Protein AF-A0A1N7G4D9-F1 (afdb_monomer_lite)

Organism: NCBI:txid1122245

Foldseek 3Di:
DKWAFCDFDDDPDGDDHRDIDDDPDPVVVVVCVVVVGIGHDPPDDDDDDDDD

pLDDT: mean 79.93, std 15.81, range [39.81, 92.94]

Sequence (52 aa):
MQYIVKRQHYGDKQYYAGDIRIVQDDFIAKKLKELGLIADKPSKTTKTKADA

Radius of gyration: 11.42 Å; chains: 1; bounding box: 20×32×22 Å

Structure (mmCIF, N/CA/C/O backbone):
data_AF-A0A1N7G4D9-F1
#
_entry.id   AF-A0A1N7G4D9-F1
#
loop_
_atom_site.group_PDB
_atom_site.id
_atom_site.type_symbol
_atom_site.label_atom_id
_atom_site.label_alt_id
_atom_site.label_comp_id
_atom_site.label_asym_id
_atom_site.label_entity_id
_atom_site.label_seq_id
_atom_site.pdbx_PDB_ins_code
_atom_site.Cartn_x
_atom_site.Cartn_y
_atom_site.Cartn_z
_atom_site.occupancy
_atom_site.B_iso_or_equiv
_atom_site.auth_seq_id
_atom_site.auth_comp_id
_atom_site.auth_asym_id
_atom_site.auth_atom_id
_atom_site.pdbx_PDB_model_num
ATOM 1 N N . MET A 1 1 ? 2.341 -0.228 10.282 1.00 84.81 1 MET A N 1
ATOM 2 C CA . MET A 1 1 ? 1.325 -1.302 10.196 1.00 84.81 1 MET A CA 1
ATOM 3 C C . MET A 1 1 ? 1.581 -2.194 8.978 1.00 84.81 1 MET A C 1
ATOM 5 O O . MET A 1 1 ? 2.215 -1.738 8.031 1.00 84.81 1 MET A O 1
ATOM 9 N N . GLN A 1 2 ? 1.170 -3.467 9.018 1.00 86.94 2 GLN A N 1
ATOM 10 C CA . GLN A 1 2 ? 1.393 -4.447 7.938 1.00 86.94 2 GLN A CA 1
ATOM 11 C C . GLN A 1 2 ? 0.112 -4.677 7.131 1.00 86.94 2 GLN A C 1
ATOM 13 O O . GLN A 1 2 ? -0.931 -4.980 7.708 1.00 86.94 2 GLN A O 1
ATOM 18 N N . TYR A 1 3 ? 0.216 -4.604 5.807 1.00 89.44 3 TYR A N 1
ATOM 19 C CA . TYR A 1 3 ? -0.905 -4.753 4.880 1.00 89.44 3 TYR A CA 1
ATOM 20 C C . TYR A 1 3 ? -0.564 -5.733 3.767 1.00 89.44 3 TYR A C 1
ATOM 22 O O . TYR A 1 3 ? 0.592 -5.822 3.364 1.00 89.44 3 TYR A O 1
ATOM 30 N N . ILE A 1 4 ? -1.564 -6.439 3.244 1.00 90.94 4 ILE A N 1
ATOM 31 C CA . ILE A 1 4 ? -1.404 -7.243 2.033 1.00 90.94 4 ILE A CA 1
ATOM 32 C C . ILE A 1 4 ? -1.574 -6.355 0.810 1.00 90.94 4 ILE A C 1
ATOM 34 O O . ILE A 1 4 ? -2.556 -5.624 0.691 1.00 90.94 4 ILE A O 1
ATOM 38 N N . VAL A 1 5 ? -0.635 -6.455 -0.120 1.00 91.00 5 VAL A N 1
ATOM 39 C CA . VAL A 1 5 ? -0.708 -5.813 -1.427 1.00 91.00 5 VAL A CA 1
ATOM 40 C C . VAL A 1 5 ? -1.754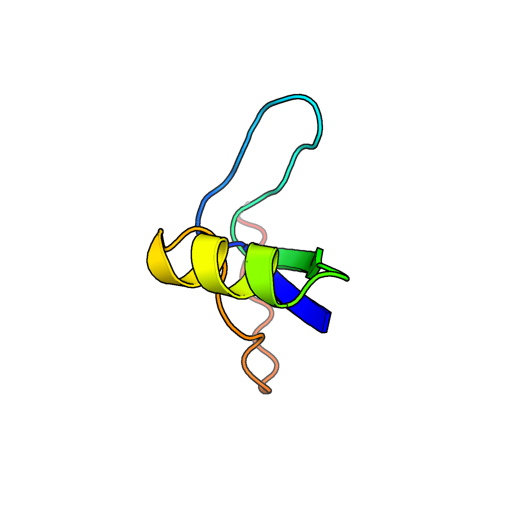 -6.538 -2.265 1.00 91.00 5 VAL A C 1
ATOM 42 O O . VAL A 1 5 ? -1.662 -7.738 -2.506 1.00 91.00 5 VAL A O 1
ATOM 45 N N . LYS A 1 6 ? -2.780 -5.814 -2.704 1.00 90.38 6 LYS A N 1
ATOM 46 C CA . LYS A 1 6 ? -3.838 -6.342 -3.575 1.00 90.38 6 LYS A CA 1
ATOM 47 C C . LYS A 1 6 ? -3.496 -6.168 -5.046 1.00 90.38 6 LYS A C 1
ATOM 49 O O . LYS A 1 6 ? -3.833 -7.028 -5.852 1.00 90.38 6 LYS A O 1
ATOM 54 N N . ARG A 1 7 ? -2.811 -5.075 -5.387 1.00 86.75 7 ARG A N 1
ATOM 55 C CA . ARG A 1 7 ? -2.423 -4.756 -6.759 1.00 86.75 7 ARG A CA 1
ATOM 56 C C . ARG A 1 7 ? -0.913 -4.641 -6.864 1.00 86.75 7 ARG A C 1
ATOM 58 O O . ARG A 1 7 ? -0.308 -3.823 -6.174 1.00 86.75 7 ARG A O 1
ATOM 65 N N . GLN A 1 8 ? -0.334 -5.451 -7.744 1.00 88.62 8 GLN A N 1
ATOM 66 C CA . GLN A 1 8 ? 1.093 -5.397 -8.030 1.00 88.62 8 GLN A CA 1
ATOM 67 C C . GLN A 1 8 ? 1.487 -4.029 -8.592 1.00 88.62 8 GLN A C 1
ATOM 69 O O . GLN A 1 8 ? 0.729 -3.407 -9.343 1.00 88.62 8 GLN A O 1
ATOM 74 N N . HIS A 1 9 ? 2.673 -3.569 -8.219 1.00 84.88 9 HIS A N 1
ATOM 75 C CA . HIS A 1 9 ? 3.227 -2.307 -8.680 1.00 84.88 9 HIS A CA 1
ATOM 76 C C . HIS A 1 9 ? 4.679 -2.520 -9.090 1.00 84.88 9 HIS A C 1
ATOM 78 O O . HIS A 1 9 ? 5.475 -3.054 -8.315 1.00 84.88 9 HIS A O 1
ATOM 84 N N . TYR A 1 10 ? 4.996 -2.092 -10.311 1.00 80.75 10 TYR A N 1
ATOM 85 C CA . TYR A 1 10 ? 6.336 -2.116 -10.882 1.00 80.75 10 TYR A CA 1
ATOM 86 C C . TYR A 1 10 ? 6.762 -0.664 -11.083 1.00 80.75 10 TYR A C 1
ATOM 88 O O . TYR A 1 10 ? 6.102 0.085 -11.801 1.00 80.75 10 TYR A O 1
ATOM 96 N N . GLY A 1 11 ? 7.805 -0.257 -10.371 1.00 80.06 11 GLY A N 1
ATOM 97 C CA . GLY A 1 11 ? 8.284 1.118 -10.278 1.00 80.06 11 GLY A CA 1
ATOM 98 C C . GLY A 1 11 ? 9.447 1.174 -9.291 1.00 80.06 11 GLY A C 1
ATOM 99 O O . GLY A 1 11 ? 10.112 0.162 -9.078 1.00 80.06 11 GLY A O 1
ATOM 100 N N . ASP A 1 12 ? 9.640 2.309 -8.622 1.00 78.88 12 ASP A N 1
ATOM 101 C CA . ASP A 1 12 ? 10.752 2.514 -7.673 1.00 78.88 12 ASP A CA 1
ATOM 102 C C . ASP A 1 12 ? 10.782 1.499 -6.523 1.00 78.88 12 ASP A C 1
ATOM 104 O O . ASP A 1 12 ? 11.833 1.188 -5.963 1.00 78.88 12 ASP A O 1
ATOM 108 N N . LYS A 1 13 ? 9.609 0.985 -6.144 1.00 76.69 13 LYS A N 1
ATOM 109 C CA . LYS A 1 13 ? 9.479 -0.122 -5.201 1.00 76.69 13 LYS A CA 1
ATOM 110 C C . LYS A 1 13 ? 8.565 -1.169 -5.798 1.00 76.69 13 LYS A C 1
ATOM 112 O O . LYS A 1 13 ? 7.373 -0.926 -5.991 1.00 76.69 13 LYS A O 1
ATOM 117 N N . GLN A 1 14 ? 9.146 -2.328 -6.068 1.00 84.69 14 GLN A N 1
ATOM 118 C CA . GLN A 1 14 ? 8.424 -3.469 -6.588 1.00 84.69 14 GLN A CA 1
ATOM 119 C C . GLN A 1 14 ? 7.626 -4.135 -5.467 1.00 84.69 14 GLN A C 1
ATOM 121 O O . GLN A 1 14 ? 8.174 -4.488 -4.424 1.00 84.69 14 GLN A O 1
ATOM 126 N N . TYR A 1 15 ? 6.325 -4.291 -5.694 1.00 86.44 15 TYR A N 1
ATOM 127 C CA . TYR A 1 15 ? 5.426 -5.003 -4.793 1.00 86.44 15 TYR A CA 1
ATOM 128 C C . TYR A 1 15 ? 4.632 -6.029 -5.589 1.00 86.44 15 TYR A C 1
ATOM 130 O O . TYR A 1 15 ? 3.993 -5.670 -6.583 1.00 86.44 15 TYR A O 1
ATOM 138 N N . TYR A 1 16 ? 4.626 -7.279 -5.135 1.00 85.06 16 TYR A N 1
ATOM 139 C CA . TYR A 1 16 ? 3.809 -8.323 -5.739 1.00 85.06 16 TYR A CA 1
ATOM 140 C C . TYR A 1 16 ? 2.448 -8.408 -5.052 1.00 85.06 16 TYR A C 1
ATOM 142 O O . TYR A 1 16 ? 2.309 -8.142 -3.858 1.00 85.06 16 TYR A O 1
ATOM 150 N N . ALA A 1 17 ? 1.413 -8.762 -5.812 1.00 87.19 17 ALA A N 1
ATOM 151 C CA . ALA A 1 17 ? 0.116 -9.046 -5.217 1.00 87.19 17 ALA A CA 1
ATOM 152 C C . ALA A 1 17 ? 0.241 -10.251 -4.266 1.00 87.19 17 ALA A C 1
ATOM 154 O O . ALA A 1 17 ? 0.812 -11.274 -4.627 1.00 87.19 17 ALA A O 1
ATOM 155 N N . GLY A 1 18 ? -0.285 -10.119 -3.049 1.00 85.69 18 GLY A N 1
ATOM 156 C CA . GLY A 1 18 ? -0.154 -11.110 -1.978 1.00 85.69 18 GLY A CA 1
ATOM 157 C C . GLY A 1 18 ? 0.977 -10.828 -0.985 1.00 85.69 18 GLY A C 1
ATOM 158 O O . GLY A 1 18 ? 0.921 -11.341 0.134 1.00 85.69 18 GLY A O 1
ATOM 159 N N . ASP A 1 19 ? 1.941 -9.969 -1.328 1.00 87.38 19 ASP A N 1
ATOM 160 C CA . ASP A 1 19 ? 3.032 -9.620 -0.417 1.00 87.38 19 ASP A CA 1
ATOM 161 C C . ASP A 1 19 ? 2.572 -8.753 0.750 1.00 87.38 19 ASP A C 1
ATOM 163 O O . ASP A 1 19 ? 1.572 -8.031 0.687 1.00 87.38 19 ASP A O 1
ATOM 167 N N . ILE A 1 20 ? 3.362 -8.782 1.822 1.00 88.56 20 ILE A N 1
ATOM 168 C CA . ILE A 1 20 ? 3.163 -7.918 2.980 1.00 88.56 20 ILE A CA 1
ATOM 169 C C . ILE A 1 20 ? 3.981 -6.642 2.803 1.00 88.56 20 ILE A C 1
ATOM 171 O O . ILE A 1 20 ? 5.209 -6.662 2.791 1.00 88.56 20 ILE A O 1
ATOM 175 N N . ARG A 1 21 ? 3.289 -5.505 2.756 1.00 85.81 21 ARG A N 1
ATOM 176 C CA . ARG A 1 21 ? 3.884 -4.171 2.769 1.00 85.81 21 ARG A CA 1
ATOM 177 C C . ARG A 1 21 ? 3.729 -3.535 4.144 1.00 85.81 21 ARG A C 1
ATOM 179 O O . ARG A 1 21 ? 2.638 -3.502 4.713 1.00 85.81 21 ARG A O 1
ATOM 186 N N . ILE A 1 22 ? 4.819 -2.973 4.657 1.00 88.62 22 ILE A N 1
ATOM 187 C CA . ILE A 1 22 ? 4.794 -2.145 5.864 1.00 88.62 22 ILE A CA 1
ATOM 188 C C . ILE A 1 22 ? 4.529 -0.702 5.441 1.00 88.62 22 ILE A C 1
ATOM 190 O O . ILE A 1 22 ? 5.303 -0.115 4.686 1.00 88.62 22 ILE A O 1
ATOM 194 N N . VAL A 1 23 ? 3.437 -0.128 5.933 1.00 88.12 23 VAL A N 1
ATOM 195 C CA . VAL A 1 23 ? 3.134 1.299 5.787 1.00 88.12 23 VAL A CA 1
ATOM 196 C C . VAL A 1 23 ? 3.149 1.898 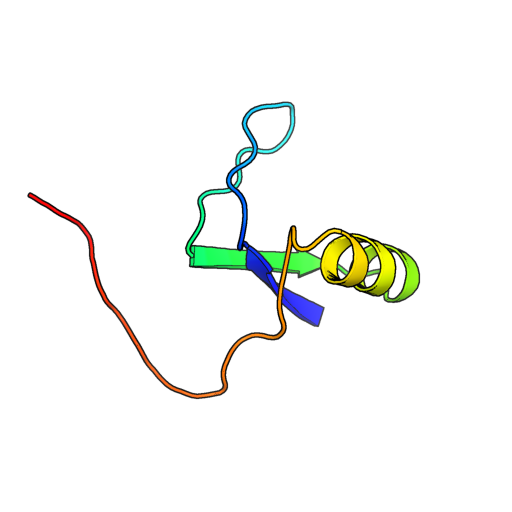7.187 1.00 88.12 23 VAL A C 1
ATOM 198 O O . VAL A 1 23 ? 2.445 1.416 8.074 1.00 88.12 23 VAL A O 1
ATOM 201 N N . GLN A 1 24 ? 4.028 2.871 7.418 1.00 88.12 24 GLN A N 1
ATOM 202 C CA . GLN A 1 24 ? 4.181 3.513 8.731 1.00 88.12 24 GLN A CA 1
ATOM 203 C C . GLN A 1 24 ? 3.148 4.621 8.961 1.00 88.12 24 GLN A C 1
ATOM 205 O O . GLN A 1 24 ? 2.858 4.942 10.103 1.00 88.12 24 GLN A O 1
ATOM 210 N N . ASP A 1 25 ? 2.584 5.155 7.880 1.00 91.81 25 ASP A N 1
ATOM 211 C CA . ASP A 1 25 ? 1.653 6.276 7.895 1.00 91.81 25 ASP A CA 1
ATOM 212 C C . ASP A 1 25 ? 0.208 5.791 7.683 1.00 91.81 25 ASP A C 1
ATOM 214 O O . ASP A 1 25 ? -0.123 5.197 6.649 1.00 91.81 25 ASP A O 1
ATOM 218 N N . ASP A 1 26 ? -0.652 6.046 8.669 1.00 89.12 26 ASP A N 1
ATOM 219 C CA . ASP A 1 26 ? -2.069 5.673 8.652 1.00 89.12 26 ASP A CA 1
ATOM 220 C C . ASP A 1 26 ? -2.875 6.387 7.561 1.00 89.12 26 ASP A C 1
ATOM 222 O O . ASP A 1 26 ? -3.776 5.793 6.961 1.00 89.12 26 ASP A O 1
ATOM 226 N N . PHE A 1 27 ? -2.546 7.643 7.253 1.00 91.25 27 PHE A N 1
ATOM 227 C CA . PHE A 1 27 ? -3.227 8.406 6.212 1.00 91.25 27 PHE A CA 1
ATOM 228 C C . PHE A 1 27 ? -2.922 7.828 4.829 1.00 91.25 27 PHE A C 1
ATOM 230 O O . PHE A 1 27 ? -3.829 7.620 4.015 1.00 91.25 27 PHE A O 1
ATOM 237 N N . ILE A 1 28 ? -1.653 7.490 4.580 1.00 89.75 28 ILE A N 1
ATOM 238 C CA . ILE A 1 28 ? -1.244 6.806 3.349 1.00 89.75 28 ILE A CA 1
ATOM 239 C C . ILE A 1 2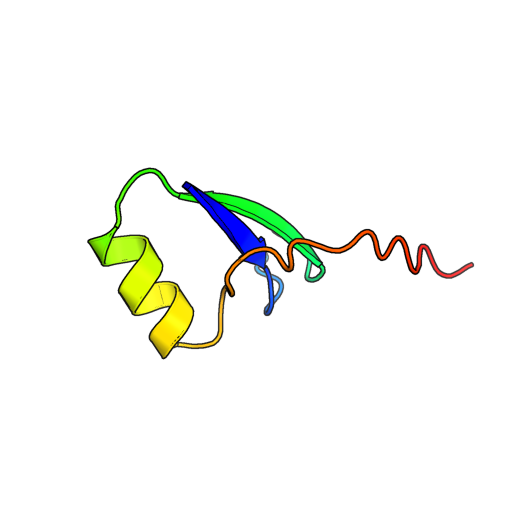8 ? -1.903 5.428 3.272 1.00 89.75 28 ILE A C 1
ATOM 241 O O . ILE A 1 28 ? -2.443 5.064 2.227 1.00 89.75 28 ILE A O 1
ATOM 245 N N . ALA A 1 29 ? -1.902 4.667 4.370 1.00 89.56 29 ALA A N 1
ATOM 246 C CA . ALA A 1 29 ? -2.532 3.355 4.405 1.00 89.56 29 ALA A CA 1
ATOM 247 C C . ALA A 1 29 ? -4.029 3.432 4.072 1.00 89.56 29 ALA A C 1
ATOM 249 O O . ALA A 1 29 ? -4.511 2.638 3.265 1.00 89.56 29 ALA A O 1
ATOM 250 N N . LYS A 1 30 ? -4.752 4.415 4.622 1.00 92.38 30 LYS A N 1
ATOM 251 C CA . LYS A 1 30 ? -6.176 4.629 4.337 1.00 92.38 30 LYS A CA 1
ATOM 252 C C . LYS A 1 30 ? -6.427 4.903 2.855 1.00 92.38 30 LYS A C 1
ATOM 254 O O . LYS A 1 30 ? -7.229 4.196 2.254 1.00 92.38 30 LYS A O 1
ATOM 259 N N . LYS A 1 31 ? -5.684 5.829 2.238 1.00 92.94 31 LYS A N 1
ATOM 260 C CA . LYS A 1 31 ? -5.810 6.104 0.795 1.00 92.94 31 LYS A CA 1
ATOM 261 C C . LYS A 1 31 ? -5.522 4.872 -0.057 1.00 92.94 31 LYS A C 1
ATOM 263 O O . LYS A 1 31 ? -6.247 4.585 -1.002 1.00 92.94 31 LYS A O 1
ATOM 268 N N . LEU A 1 32 ? -4.471 4.122 0.273 1.00 89.75 32 LEU A N 1
ATOM 269 C CA . LEU A 1 32 ? -4.122 2.904 -0.460 1.00 89.75 32 LEU A CA 1
ATOM 270 C C . LEU A 1 32 ? -5.206 1.820 -0.325 1.00 89.75 32 LEU A C 1
ATOM 272 O O . LEU A 1 32 ? -5.433 1.079 -1.281 1.00 89.75 32 LEU A O 1
ATOM 276 N N . LYS A 1 33 ? -5.889 1.734 0.823 1.00 90.75 33 LYS A N 1
ATOM 277 C CA . LYS A 1 33 ? -7.056 0.856 1.006 1.00 90.75 33 LYS A CA 1
ATOM 278 C C . LYS A 1 33 ? -8.262 1.329 0.196 1.00 90.75 33 LYS A C 1
ATOM 280 O O . LYS A 1 33 ? -8.872 0.514 -0.486 1.00 90.75 33 LYS A O 1
ATOM 285 N N . GLU A 1 34 ? -8.578 2.625 0.231 1.00 92.56 34 GLU A N 1
ATOM 286 C CA . GLU A 1 34 ? -9.687 3.226 -0.533 1.00 92.56 34 GLU A CA 1
ATOM 287 C C . GLU A 1 34 ? -9.504 3.045 -2.047 1.00 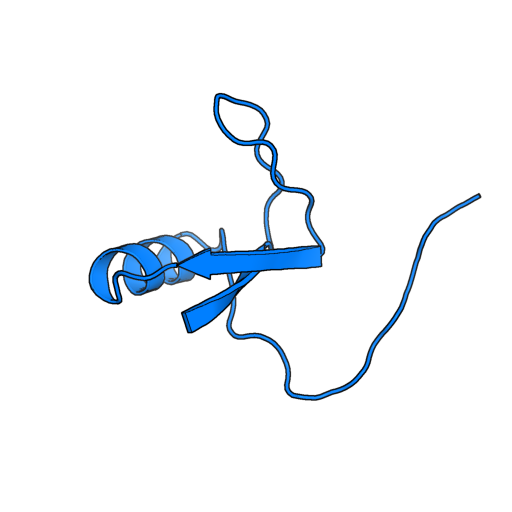92.56 34 GLU A C 1
ATOM 289 O O . GLU A 1 34 ? -10.465 2.803 -2.769 1.00 92.56 34 GLU A O 1
ATOM 294 N N . LEU A 1 35 ? -8.257 3.075 -2.522 1.00 90.00 35 LEU A N 1
ATOM 295 C CA . LEU A 1 35 ? -7.893 2.798 -3.915 1.00 90.00 35 LEU A CA 1
ATOM 296 C C . LEU A 1 35 ? -7.839 1.295 -4.258 1.00 90.00 35 LEU A C 1
ATOM 298 O O . LEU A 1 35 ? -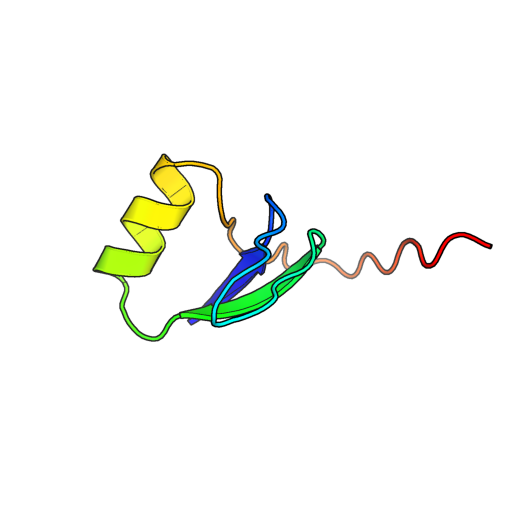7.542 0.941 -5.400 1.00 90.00 35 LEU A O 1
ATOM 302 N N . GLY A 1 36 ? -8.057 0.400 -3.288 1.00 89.31 36 GLY A N 1
ATOM 303 C CA . GLY A 1 36 ? -7.977 -1.051 -3.480 1.00 89.31 36 GLY A CA 1
ATOM 304 C C . GLY A 1 36 ? -6.563 -1.580 -3.759 1.00 89.31 36 GLY A C 1
ATOM 305 O O . GLY A 1 36 ? -6.408 -2.674 -4.301 1.00 89.31 36 GLY A O 1
ATOM 306 N N . LEU A 1 37 ? -5.520 -0.818 -3.415 1.00 89.88 37 LEU A N 1
ATOM 307 C CA . LEU A 1 37 ? -4.115 -1.183 -3.640 1.00 89.88 37 LEU A CA 1
ATOM 308 C C . LEU A 1 37 ? -3.575 -2.102 -2.543 1.00 89.88 37 LEU A C 1
ATOM 310 O O . LEU A 1 37 ? -2.768 -2.991 -2.823 1.00 89.88 37 LEU A O 1
ATOM 314 N N . ILE A 1 38 ? -4.020 -1.899 -1.301 1.00 91.50 38 ILE A N 1
ATOM 315 C CA . ILE A 1 38 ? -3.654 -2.719 -0.142 1.00 91.50 38 ILE A CA 1
ATOM 316 C C . ILE A 1 38 ? -4.894 -3.075 0.683 1.00 91.50 38 ILE A C 1
ATOM 318 O O . ILE A 1 38 ? -5.914 -2.396 0.611 1.00 91.50 38 ILE A O 1
ATOM 322 N N . ALA A 1 39 ? -4.796 -4.115 1.501 1.00 90.19 39 ALA A N 1
ATOM 323 C CA . ALA A 1 39 ? -5.824 -4.516 2.454 1.00 90.19 39 ALA A CA 1
ATOM 324 C C . ALA A 1 39 ? -5.196 -4.886 3.800 1.00 90.19 39 ALA A C 1
ATOM 326 O O . ALA A 1 39 ? -4.009 -5.208 3.876 1.00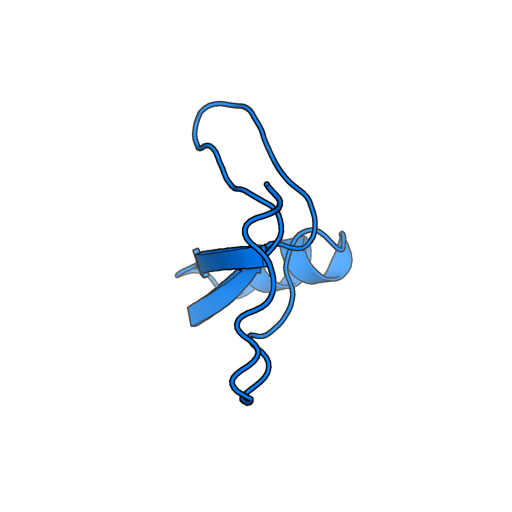 90.19 39 ALA A O 1
ATOM 327 N N . ASP A 1 40 ? -5.990 -4.864 4.870 1.00 87.56 40 ASP A N 1
ATOM 328 C CA . ASP A 1 40 ? -5.559 -5.408 6.157 1.00 87.56 40 ASP A CA 1
ATOM 329 C C . ASP A 1 40 ? -5.118 -6.864 5.995 1.00 87.56 40 ASP A C 1
ATOM 331 O O . ASP A 1 40 ? -5.740 -7.648 5.271 1.00 87.56 40 ASP A O 1
ATOM 335 N N . LYS A 1 41 ? -4.003 -7.218 6.643 1.00 81.25 41 LYS A N 1
ATOM 336 C CA . LYS A 1 41 ? -3.517 -8.594 6.631 1.00 81.25 41 LYS A CA 1
ATOM 337 C C . LYS A 1 41 ? -4.589 -9.470 7.294 1.00 81.25 41 LYS A C 1
ATOM 339 O O . LYS A 1 41 ? -4.883 -9.256 8.471 1.00 81.25 41 LYS A O 1
ATOM 344 N N . PRO A 1 42 ? -5.177 -10.454 6.591 1.00 69.06 42 PRO A N 1
ATOM 345 C CA . PRO A 1 42 ? -6.063 -11.403 7.225 1.00 69.06 42 PRO A CA 1
ATOM 346 C C . PRO A 1 42 ? -5.249 -12.138 8.290 1.00 69.06 42 PRO A C 1
ATOM 348 O O . PRO A 1 42 ? -4.165 -12.655 8.022 1.00 69.06 42 PRO A O 1
ATOM 351 N N . SER A 1 43 ? -5.783 -12.194 9.508 1.00 59.06 43 SER A N 1
ATOM 352 C CA . SER A 1 43 ? -5.180 -12.872 10.668 1.00 59.06 43 SER A CA 1
ATOM 353 C C . SER A 1 43 ? -5.035 -14.402 10.484 1.00 59.06 43 SER A C 1
ATOM 355 O O . SER A 1 43 ? -4.679 -15.128 11.405 1.00 59.06 43 SER A O 1
ATOM 357 N N . LYS A 1 44 ? -5.295 -14.937 9.285 1.00 52.28 44 LYS A N 1
ATOM 358 C CA . LYS A 1 44 ? -5.255 -16.369 8.994 1.00 52.28 44 LYS A CA 1
ATOM 359 C C . LYS A 1 44 ? -4.306 -16.666 7.840 1.00 52.28 44 LYS A C 1
ATOM 361 O O . LYS A 1 44 ? -4.606 -16.407 6.676 1.00 52.28 44 LYS A O 1
ATOM 366 N N . THR A 1 45 ? -3.145 -17.201 8.214 1.00 50.59 45 THR A N 1
ATOM 367 C CA . THR A 1 45 ? -2.493 -18.349 7.564 1.00 50.59 45 THR A CA 1
ATOM 368 C C . THR A 1 45 ? -3.170 -18.817 6.275 1.00 50.59 45 THR A C 1
ATOM 370 O O . THR A 1 45 ? -3.963 -19.749 6.283 1.00 50.59 45 THR A O 1
ATOM 373 N N . THR A 1 46 ? -2.821 -18.205 5.147 1.00 46.75 46 THR A N 1
ATOM 374 C CA . THR A 1 46 ? -3.046 -18.833 3.843 1.00 46.75 46 THR A CA 1
ATOM 375 C C . THR A 1 46 ? -1.815 -18.587 2.986 1.00 46.75 46 THR A C 1
ATOM 377 O O . THR A 1 46 ? -1.723 -17.630 2.226 1.00 46.75 46 THR A O 1
ATOM 380 N N . LYS A 1 47 ? -0.815 -19.456 3.172 1.00 59.97 47 LYS A N 1
ATOM 381 C CA . LYS A 1 47 ? 0.118 -19.798 2.097 1.00 59.97 47 LYS A CA 1
ATOM 382 C C . LYS A 1 47 ? -0.739 -20.344 0.958 1.00 59.97 47 LYS A C 1
ATOM 384 O O . LYS A 1 47 ? -1.466 -21.291 1.227 1.00 59.97 47 LYS A O 1
ATOM 389 N N . THR A 1 48 ? -0.683 -19.764 -0.235 1.00 44.91 48 THR A N 1
ATOM 390 C CA . THR A 1 48 ? -1.081 -20.327 -1.549 1.00 44.91 48 THR A CA 1
ATOM 391 C C . THR A 1 48 ? -0.900 -19.162 -2.534 1.00 44.91 48 THR A C 1
ATOM 393 O O . THR A 1 48 ? -1.519 -18.128 -2.333 1.00 44.91 48 THR A O 1
ATOM 396 N N . LYS A 1 49 ? -0.055 -19.183 -3.566 1.00 43.78 49 LYS A N 1
ATOM 397 C CA . LYS A 1 49 ? 0.607 -20.277 -4.277 1.00 43.78 49 LYS A CA 1
ATOM 398 C C . LYS A 1 49 ? 1.812 -19.663 -5.009 1.00 43.78 49 LYS A C 1
ATOM 400 O O . LYS A 1 49 ? 1.640 -18.687 -5.732 1.00 43.78 49 LYS A O 1
ATOM 405 N N . ALA A 1 50 ? 3.000 -20.230 -4.819 1.00 50.03 50 ALA A N 1
ATOM 406 C CA . ALA A 1 50 ? 3.970 -20.290 -5.904 1.00 50.03 50 ALA A CA 1
ATOM 407 C C . ALA A 1 50 ? 3.367 -21.255 -6.935 1.00 50.03 50 ALA A C 1
ATOM 409 O O . ALA A 1 50 ? 3.024 -22.380 -6.567 1.00 50.03 50 ALA A O 1
ATOM 410 N N . ASP A 1 51 ? 3.117 -20.791 -8.155 1.00 44.88 51 ASP A N 1
ATOM 411 C CA . ASP A 1 51 ? 2.652 -21.642 -9.249 1.00 44.88 51 ASP A CA 1
ATOM 412 C C . ASP A 1 51 ? 3.859 -21.970 -10.135 1.00 44.88 51 ASP A C 1
ATOM 414 O O . ASP A 1 51 ? 4.511 -21.048 -10.620 1.00 44.88 51 ASP A O 1
ATOM 418 N N . ALA A 1 52 ? 4.127 -23.281 -10.199 1.00 39.81 52 ALA A N 1
ATOM 419 C CA . ALA A 1 52 ? 4.900 -24.082 -11.158 1.00 39.81 52 ALA A CA 1
ATOM 420 C C . ALA A 1 52 ? 6.280 -23.589 -11.629 1.00 39.81 52 ALA A C 1
ATOM 422 O O . ALA A 1 52 ? 6.360 -22.662 -12.462 1.00 39.81 52 ALA A O 1
#

Secondary structure (DSSP, 8-state):
-EEEESS-B-SSS-B-TTPEEE---HHHHHHHHHTTSEEEPPSS--------